Protein AF-A0AAQ3AU27-F1 (afdb_monomer_lite)

Radius of gyration: 15.3 Å; chains: 1; bounding box: 36×30×38 Å

InterPro domains:
  IPR003211 AmiS/UreI transporter [PF02293] (1-126)
  IPR038523 AmiS/UreI transporter superfamily [G3DSA:1.25.40.600] (1-128)

pLDDT: mean 80.54, std 9.22, range [41.5, 90.62]

Structure (mmCIF, N/CA/C/O backbone):
data_AF-A0AAQ3AU27-F1
#
_entry.id   AF-A0AAQ3AU27-F1
#
loop_
_atom_site.group_PDB
_atom_site.id
_atom_site.type_symbol
_atom_site.label_atom_id
_atom_site.label_alt_id
_atom_site.label_comp_id
_atom_site.label_asym_id
_atom_site.label_entity_id
_atom_site.label_seq_id
_atom_site.pdbx_PDB_ins_code
_atom_site.Cartn_x
_atom_site.Cartn_y
_atom_site.Cartn_z
_atom_site.occupancy
_atom_site.B_iso_or_equiv
_atom_site.auth_seq_id
_atom_site.auth_comp_id
_atom_site.auth_asym_id
_atom_site.auth_atom_id
_atom_site.pdbx_PDB_model_num
ATOM 1 N N . MET A 1 1 ? 16.335 -1.725 -1.313 1.00 62.56 1 MET A N 1
ATOM 2 C CA . MET A 1 1 ? 15.193 -0.912 -0.834 1.00 62.56 1 MET A CA 1
ATOM 3 C C . MET A 1 1 ? 14.004 -1.776 -0.422 1.00 62.56 1 MET A C 1
ATOM 5 O O . MET A 1 1 ? 13.474 -1.555 0.656 1.00 62.56 1 MET A O 1
ATOM 9 N N . LEU A 1 2 ? 13.639 -2.792 -1.218 1.00 70.44 2 LEU A N 1
ATOM 10 C CA . LEU A 1 2 ? 12.479 -3.655 -0.954 1.00 70.44 2 LEU A CA 1
ATOM 11 C C . LEU A 1 2 ? 12.477 -4.300 0.446 1.00 70.44 2 LEU A C 1
ATOM 13 O O . LEU A 1 2 ? 11.472 -4.235 1.132 1.00 70.44 2 LEU A O 1
ATOM 17 N N . GLY A 1 3 ? 13.607 -4.854 0.904 1.00 73.88 3 GLY A N 1
ATOM 18 C CA . GLY A 1 3 ? 13.684 -5.525 2.212 1.00 73.88 3 GLY A CA 1
ATOM 19 C C . GLY A 1 3 ? 13.386 -4.621 3.415 1.00 73.88 3 GLY A C 1
ATOM 20 O O . GLY A 1 3 ? 12.796 -5.083 4.383 1.00 73.88 3 GLY A O 1
ATOM 21 N N . VAL A 1 4 ? 13.726 -3.328 3.336 1.00 78.50 4 VAL A N 1
ATOM 22 C CA . VAL A 1 4 ? 13.395 -2.359 4.396 1.00 78.50 4 VAL A CA 1
ATOM 23 C C . VAL A 1 4 ? 11.886 -2.135 4.425 1.00 78.50 4 VAL A C 1
ATOM 25 O O . VAL A 1 4 ? 11.273 -2.264 5.474 1.00 78.50 4 VAL A O 1
ATOM 28 N N . VAL A 1 5 ? 11.274 -1.878 3.265 1.00 82.69 5 VAL A N 1
ATOM 29 C CA . VAL A 1 5 ? 9.820 -1.684 3.157 1.00 82.69 5 VAL A CA 1
ATOM 30 C C . VAL A 1 5 ? 9.067 -2.939 3.606 1.00 82.69 5 VAL A C 1
ATOM 32 O O . VAL A 1 5 ? 8.145 -2.834 4.404 1.00 82.69 5 VAL A O 1
ATOM 35 N N . LEU A 1 6 ? 9.497 -4.127 3.169 1.00 82.50 6 LEU A N 1
ATOM 36 C CA . LEU A 1 6 ? 8.864 -5.405 3.510 1.00 82.50 6 LEU A CA 1
ATOM 37 C C . LEU A 1 6 ? 8.897 -5.720 5.010 1.00 82.50 6 LEU A C 1
ATOM 39 O O . LEU A 1 6 ? 7.947 -6.304 5.524 1.00 82.50 6 LEU A O 1
ATOM 43 N N . LEU A 1 7 ? 9.956 -5.322 5.719 1.00 84.94 7 LEU A N 1
ATOM 44 C CA . LEU A 1 7 ? 10.040 -5.512 7.166 1.00 84.94 7 LEU A CA 1
ATOM 45 C C . LEU A 1 7 ? 8.961 -4.698 7.900 1.00 84.94 7 LEU A C 1
ATOM 47 O O . LEU A 1 7 ? 8.282 -5.226 8.780 1.00 84.94 7 LEU A O 1
ATOM 51 N N . TYR A 1 8 ? 8.768 -3.437 7.500 1.00 85.56 8 TYR A N 1
ATOM 52 C CA . TYR A 1 8 ? 7.728 -2.573 8.069 1.00 85.56 8 TYR A CA 1
ATOM 53 C C . TYR A 1 8 ? 6.317 -3.001 7.640 1.00 85.56 8 TYR A C 1
ATOM 55 O O . TYR A 1 8 ? 5.402 -3.029 8.459 1.00 85.56 8 TYR A O 1
ATOM 63 N N . VAL A 1 9 ? 6.158 -3.425 6.384 1.00 85.81 9 VAL A N 1
ATOM 64 C CA . VAL A 1 9 ? 4.925 -4.046 5.873 1.00 85.81 9 VAL A CA 1
ATOM 65 C C . VAL A 1 9 ? 4.539 -5.272 6.710 1.00 85.81 9 VAL A C 1
ATOM 67 O O . VAL A 1 9 ? 3.378 -5.434 7.073 1.00 85.81 9 VAL A O 1
ATOM 70 N N . GLY A 1 10 ? 5.508 -6.109 7.086 1.00 84.75 10 GLY A N 1
ATOM 71 C CA . GLY A 1 10 ? 5.259 -7.274 7.932 1.00 84.75 10 GLY A CA 1
ATOM 72 C C . GLY A 1 10 ? 4.687 -6.901 9.301 1.00 84.75 10 GLY A C 1
ATOM 73 O O . GLY A 1 10 ? 3.653 -7.432 9.703 1.00 84.75 10 GLY A O 1
ATOM 74 N N . ILE A 1 11 ? 5.318 -5.957 10.010 1.00 86.88 11 ILE A N 1
ATOM 75 C CA . ILE A 1 11 ? 4.853 -5.563 11.348 1.00 86.88 11 ILE A CA 1
ATOM 76 C C . ILE A 1 11 ? 3.517 -4.812 11.313 1.00 86.88 11 ILE A C 1
ATOM 78 O O . ILE A 1 11 ? 2.692 -5.029 12.199 1.00 86.88 11 ILE A O 1
ATOM 82 N N . VAL A 1 12 ? 3.248 -3.981 10.296 1.00 87.31 12 VAL A N 1
ATOM 83 C CA . VAL A 1 12 ? 1.954 -3.283 10.197 1.00 87.31 12 VAL A CA 1
ATOM 84 C C . VAL A 1 12 ? 0.810 -4.250 9.900 1.00 87.31 12 VAL A C 1
ATOM 86 O O . VAL A 1 12 ? -0.261 -4.095 10.474 1.00 87.31 12 VAL A O 1
ATOM 89 N N . LEU A 1 13 ? 1.030 -5.290 9.086 1.00 86.06 13 LEU A N 1
ATOM 90 C CA . LEU A 1 13 ? 0.018 -6.322 8.840 1.00 86.06 13 LEU A CA 1
ATOM 91 C C . LEU A 1 13 ? -0.293 -7.111 10.116 1.00 86.06 13 LEU A C 1
ATOM 93 O O . LEU A 1 13 ? -1.460 -7.311 10.440 1.00 86.06 13 LEU A O 1
ATOM 97 N N . ILE A 1 14 ? 0.736 -7.487 10.883 1.00 86.44 14 ILE A N 1
ATOM 98 C CA . ILE A 1 14 ? 0.554 -8.138 12.189 1.00 86.44 14 ILE A CA 1
ATOM 99 C C . ILE A 1 14 ? -0.208 -7.210 13.147 1.00 86.44 14 ILE A C 1
ATOM 101 O O . ILE A 1 14 ? -1.156 -7.639 13.801 1.00 86.44 14 ILE A O 1
ATOM 105 N N . SER A 1 15 ? 0.159 -5.926 13.195 1.00 85.69 15 SER A N 1
ATOM 106 C CA . SER A 1 15 ? -0.507 -4.922 14.031 1.00 85.69 15 SER A CA 1
ATOM 107 C C . SER A 1 15 ? -1.979 -4.731 13.648 1.00 85.69 15 SER A C 1
ATOM 109 O O . SER A 1 15 ? -2.830 -4.652 14.532 1.00 85.69 15 SER A O 1
ATOM 111 N N . ASN A 1 16 ? -2.292 -4.675 12.351 1.00 84.12 16 ASN A N 1
ATOM 112 C CA . ASN A 1 16 ? -3.660 -4.531 11.848 1.00 84.12 16 ASN A CA 1
ATOM 113 C C . ASN A 1 16 ? -4.490 -5.804 12.104 1.00 84.12 16 ASN A C 1
ATOM 115 O O . ASN A 1 16 ? -5.669 -5.719 12.455 1.00 84.12 16 ASN A O 1
ATOM 119 N N . GLY A 1 17 ? -3.864 -6.980 12.002 1.00 82.44 17 GLY A N 1
ATOM 120 C CA . GLY A 1 17 ? -4.474 -8.258 12.366 1.00 82.44 17 GLY A CA 1
ATOM 121 C C . GLY A 1 17 ? -4.852 -8.314 13.847 1.00 82.44 17 GLY A C 1
ATOM 122 O O . GLY A 1 17 ? -6.008 -8.582 14.170 1.00 82.44 17 GLY A O 1
ATOM 123 N N . PHE A 1 18 ? -3.920 -7.978 14.747 1.00 83.81 18 PHE A N 1
ATOM 124 C CA . PHE A 1 18 ? -4.199 -7.920 16.187 1.00 83.81 18 PHE A CA 1
ATOM 125 C C . PHE A 1 18 ? -5.282 -6.905 16.533 1.00 83.81 18 PHE A C 1
ATOM 127 O O . PHE A 1 18 ? -6.172 -7.220 17.311 1.00 83.81 18 PHE A O 1
ATOM 134 N N . TYR A 1 19 ? -5.255 -5.718 15.927 1.00 81.31 19 TYR A N 1
ATOM 135 C CA . TYR A 1 19 ? -6.297 -4.712 16.129 1.00 81.31 19 TYR A CA 1
ATOM 136 C C . TYR A 1 19 ? -7.702 -5.253 15.828 1.00 81.31 19 TYR A C 1
ATOM 138 O O . TYR A 1 19 ? -8.635 -5.014 16.594 1.00 81.31 19 TYR A O 1
ATOM 146 N N . THR A 1 20 ? -7.830 -6.025 14.745 1.00 79.88 20 THR A N 1
ATOM 147 C CA . THR A 1 20 ? -9.104 -6.610 14.310 1.00 79.88 20 THR A CA 1
ATOM 148 C C . THR A 1 20 ? -9.548 -7.763 15.215 1.00 79.88 20 THR A C 1
ATOM 150 O O . THR A 1 20 ? -10.721 -7.838 15.569 1.00 79.88 20 THR A O 1
ATOM 153 N N . VAL A 1 21 ? -8.626 -8.648 15.611 1.00 84.12 21 VAL A N 1
ATOM 154 C CA . VAL A 1 21 ? -8.932 -9.831 16.439 1.00 84.12 21 VAL A CA 1
ATOM 155 C C . VAL A 1 21 ? -9.205 -9.458 17.899 1.00 84.12 21 VAL A C 1
ATOM 157 O O . VAL A 1 21 ? -10.159 -9.955 18.488 1.00 84.12 21 VAL A O 1
ATOM 160 N N . GLU A 1 22 ? -8.401 -8.563 18.472 1.00 80.00 22 GLU A N 1
ATOM 161 C CA . GLU A 1 22 ? -8.514 -8.132 19.874 1.00 80.00 22 GLU A CA 1
ATOM 162 C C . GLU A 1 22 ? -9.574 -7.034 20.073 1.00 80.00 22 GLU A C 1
ATOM 164 O O . GLU A 1 22 ? -9.886 -6.658 21.202 1.00 80.00 22 GLU A O 1
ATOM 169 N N . GLY A 1 23 ? -10.137 -6.486 18.989 1.00 73.56 23 GLY A N 1
ATOM 170 C CA . GLY A 1 23 ? -11.169 -5.448 19.057 1.00 73.56 23 GLY A CA 1
ATOM 171 C C . GLY A 1 23 ? -10.692 -4.166 19.748 1.00 73.56 23 GLY A C 1
ATOM 172 O O . GLY A 1 23 ? -11.470 -3.504 20.444 1.00 73.56 23 GLY A O 1
ATOM 173 N N . ILE A 1 24 ? -9.411 -3.823 19.587 1.00 75.12 24 ILE A N 1
ATOM 174 C CA . ILE A 1 24 ? -8.808 -2.629 20.186 1.00 75.12 24 ILE A CA 1
ATOM 175 C C . ILE A 1 24 ? -9.521 -1.401 19.609 1.00 75.12 24 ILE A C 1
ATOM 177 O O . ILE A 1 24 ? -9.525 -1.182 18.407 1.00 75.12 24 ILE A O 1
ATOM 181 N N . LYS A 1 25 ? -10.134 -0.571 20.458 1.00 66.25 25 LYS A N 1
ATOM 182 C CA . LYS A 1 25 ? -10.871 0.634 20.015 1.00 66.25 25 LYS A CA 1
ATOM 183 C C . LYS A 1 25 ? -10.010 1.894 19.941 1.00 66.25 25 LYS A C 1
ATOM 185 O O . LYS A 1 25 ? -10.518 2.973 19.653 1.00 66.25 25 LYS A O 1
ATOM 190 N N . ASP A 1 26 ? -8.726 1.771 20.249 1.00 74.06 26 ASP A N 1
ATOM 191 C CA . ASP A 1 26 ? -7.819 2.907 20.329 1.00 74.06 26 ASP A CA 1
ATOM 192 C C . ASP A 1 26 ? -7.258 3.299 18.951 1.00 74.06 26 ASP A C 1
ATOM 194 O O . ASP A 1 26 ? -7.008 2.451 18.095 1.00 74.06 26 ASP A O 1
ATOM 198 N N . LYS A 1 27 ? -6.996 4.593 18.743 1.00 76.94 27 LYS A N 1
ATOM 199 C CA . LYS A 1 27 ? -6.420 5.130 17.498 1.00 76.94 27 LYS A CA 1
ATOM 200 C C . LYS A 1 27 ? -4.919 4.831 17.360 1.00 76.94 27 LYS A C 1
ATOM 202 O O . LYS A 1 27 ? -4.305 5.229 16.375 1.00 76.94 27 LYS A O 1
ATOM 207 N N . SER A 1 28 ? -4.326 4.082 18.291 1.00 78.62 28 SE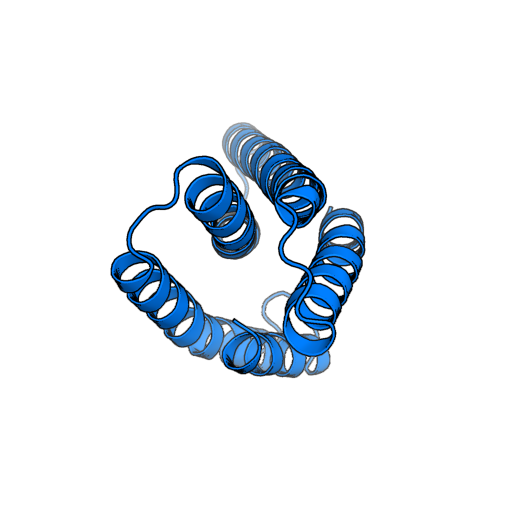R A N 1
ATOM 208 C CA . SER A 1 28 ? -2.915 3.664 18.272 1.00 78.62 28 SER A CA 1
ATOM 209 C C . SER A 1 28 ? -2.487 2.939 16.983 1.00 78.62 28 SER A C 1
ATOM 211 O O . SER A 1 28 ? -1.329 3.044 16.576 1.00 78.62 28 SER A O 1
ATOM 213 N N . ILE A 1 29 ? -3.416 2.285 16.270 1.00 82.75 29 ILE A N 1
ATOM 214 C CA . ILE A 1 29 ? -3.159 1.662 14.957 1.00 82.75 29 ILE A CA 1
ATOM 215 C C . ILE A 1 29 ? -2.679 2.662 13.890 1.00 82.75 29 ILE A C 1
ATOM 217 O O . ILE A 1 29 ? -1.919 2.303 12.985 1.00 82.75 29 ILE A O 1
ATOM 221 N N . VAL A 1 30 ? -3.063 3.936 14.017 1.00 84.75 30 VAL A N 1
ATOM 222 C CA . VAL A 1 30 ? -2.665 5.017 13.106 1.00 84.75 30 VAL A CA 1
ATOM 223 C C . VAL A 1 30 ? -1.151 5.154 13.046 1.00 84.75 30 VAL A C 1
ATOM 225 O O . VAL A 1 30 ? -0.606 5.351 11.966 1.00 84.75 30 VAL A O 1
ATOM 228 N N . VAL A 1 31 ? -0.464 5.025 14.184 1.00 86.81 31 VAL A N 1
ATOM 229 C CA . VAL A 1 31 ? 0.979 5.277 14.290 1.00 86.81 31 VAL A CA 1
ATOM 230 C C . VAL A 1 31 ? 1.760 4.330 13.380 1.00 86.81 31 VAL A C 1
ATOM 232 O O . VAL A 1 31 ? 2.593 4.769 12.587 1.00 86.81 31 VAL A O 1
ATOM 235 N N . MET A 1 32 ? 1.448 3.033 13.434 1.00 86.31 32 MET A N 1
ATOM 236 C CA . MET A 1 32 ? 2.150 2.027 12.635 1.00 86.31 32 MET A CA 1
ATOM 237 C C . MET A 1 32 ? 1.832 2.147 11.139 1.00 86.31 32 MET A C 1
ATOM 239 O O . MET A 1 32 ? 2.728 2.035 10.296 1.00 86.31 32 MET A O 1
ATOM 243 N N . ASN A 1 33 ? 0.568 2.426 10.805 1.00 87.94 33 ASN A N 1
ATOM 244 C CA . ASN A 1 33 ? 0.134 2.636 9.423 1.00 87.94 33 ASN A CA 1
ATOM 245 C C . ASN A 1 33 ? 0.745 3.909 8.820 1.00 87.94 33 ASN A C 1
ATOM 247 O O . ASN A 1 33 ? 1.193 3.896 7.674 1.00 87.94 33 ASN A O 1
ATOM 251 N N . PHE A 1 34 ? 0.857 4.983 9.603 1.00 90.62 34 PHE A N 1
ATOM 252 C CA . PHE A 1 34 ? 1.488 6.223 9.169 1.00 90.62 34 PHE A CA 1
ATOM 253 C C . PHE A 1 34 ? 2.995 6.054 8.958 1.00 90.62 34 PHE A C 1
ATOM 255 O O . PHE A 1 34 ? 3.513 6.491 7.932 1.00 90.62 34 PHE A O 1
ATOM 262 N N . PHE A 1 35 ? 3.705 5.377 9.869 1.00 89.00 35 PHE A N 1
ATOM 263 C CA . PHE A 1 35 ? 5.135 5.113 9.686 1.00 89.00 35 PHE A CA 1
ATOM 264 C C . PHE A 1 35 ? 5.410 4.245 8.462 1.00 89.00 35 PHE A C 1
ATOM 266 O O . PHE A 1 35 ? 6.284 4.580 7.664 1.00 89.00 35 PHE A O 1
ATOM 273 N N . THR A 1 36 ? 4.650 3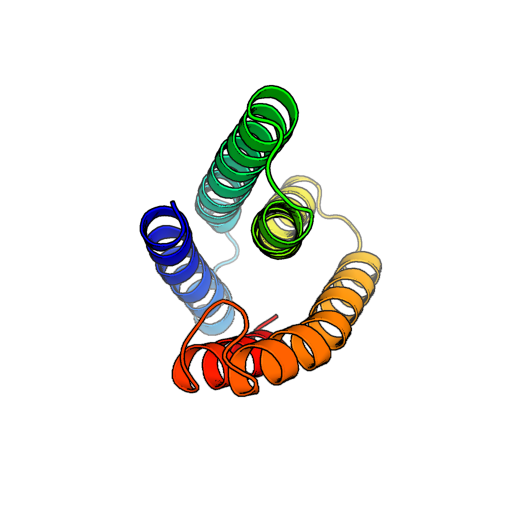.167 8.276 1.00 89.62 36 THR A N 1
ATOM 274 C CA . THR A 1 36 ? 4.868 2.251 7.150 1.00 89.62 36 THR A CA 1
ATOM 275 C C . THR A 1 36 ? 4.480 2.893 5.819 1.00 89.62 36 THR A C 1
ATOM 277 O O . THR A 1 36 ? 5.255 2.838 4.862 1.00 89.62 36 THR A O 1
ATOM 280 N N . GLY A 1 37 ? 3.328 3.571 5.767 1.00 88.25 37 GLY A N 1
ATOM 281 C CA . GLY A 1 37 ? 2.879 4.306 4.585 1.00 88.25 37 GLY A CA 1
ATOM 282 C C . GLY A 1 37 ? 3.805 5.470 4.230 1.00 88.25 37 GLY A C 1
ATOM 283 O O . GLY A 1 37 ? 4.209 5.607 3.078 1.00 88.25 37 GLY A O 1
ATOM 284 N N . GLY A 1 38 ? 4.220 6.268 5.217 1.00 89.44 38 GLY A N 1
ATOM 285 C CA . GLY A 1 38 ? 5.135 7.394 5.025 1.00 89.44 38 GLY A CA 1
ATOM 286 C C . GLY A 1 38 ? 6.529 6.960 4.572 1.00 89.44 38 GLY A C 1
ATOM 287 O O . GLY A 1 38 ? 7.070 7.515 3.616 1.00 89.44 38 GLY A O 1
ATOM 288 N N . LEU A 1 39 ? 7.096 5.923 5.197 1.00 88.94 39 LEU A N 1
ATOM 289 C CA . LEU A 1 39 ? 8.385 5.357 4.793 1.00 88.94 39 LEU A CA 1
ATOM 290 C C . LEU A 1 39 ? 8.314 4.768 3.378 1.00 88.94 39 LEU A C 1
ATOM 292 O O . LEU A 1 39 ? 9.193 5.036 2.558 1.00 88.94 39 LEU A O 1
ATOM 296 N N . GLY A 1 40 ? 7.249 4.023 3.066 1.00 87.81 40 GLY A N 1
ATOM 297 C CA . GLY A 1 40 ? 6.998 3.5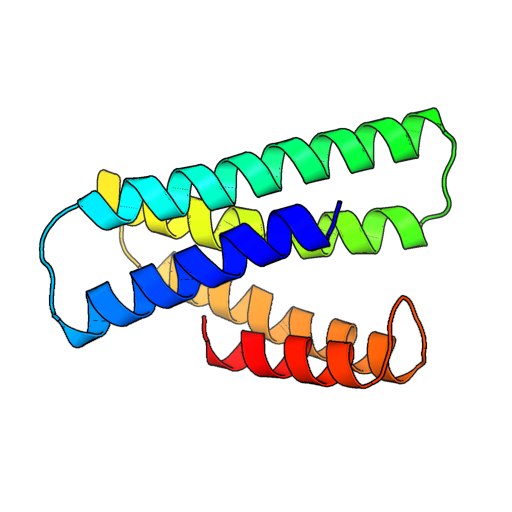05 1.723 1.00 87.81 40 GLY A CA 1
ATOM 298 C C . GLY A 1 40 ? 6.880 4.618 0.679 1.00 87.81 40 GLY A C 1
ATOM 299 O O . GLY A 1 40 ? 7.488 4.528 -0.386 1.00 87.81 40 GLY A O 1
ATOM 300 N N . LEU A 1 41 ? 6.162 5.696 0.992 1.00 90.00 41 LEU A N 1
ATOM 301 C CA . LEU A 1 41 ? 5.974 6.841 0.104 1.00 90.00 41 LEU A CA 1
ATOM 302 C C . LEU A 1 41 ? 7.303 7.548 -0.185 1.00 90.00 41 LEU A C 1
ATOM 304 O O . LEU A 1 41 ? 7.663 7.721 -1.349 1.00 90.00 41 LEU A O 1
ATOM 308 N N . ILE A 1 42 ? 8.066 7.904 0.854 1.00 90.56 42 ILE A N 1
ATOM 309 C CA . ILE A 1 42 ? 9.336 8.628 0.701 1.00 90.56 42 ILE A CA 1
ATOM 310 C C . ILE A 1 42 ? 10.333 7.793 -0.103 1.00 90.56 42 ILE A C 1
ATOM 312 O O . ILE A 1 42 ? 10.918 8.283 -1.070 1.00 90.56 42 ILE A O 1
ATOM 316 N N . LEU A 1 43 ? 10.509 6.518 0.257 1.00 88.31 43 LEU A N 1
ATOM 317 C CA . LEU A 1 43 ? 11.476 5.651 -0.410 1.00 88.31 43 LEU A CA 1
ATOM 318 C C . LEU A 1 43 ? 11.129 5.440 -1.889 1.00 88.31 43 LEU A C 1
ATOM 320 O O . LEU A 1 43 ? 12.015 5.523 -2.741 1.00 88.31 43 LEU A O 1
ATOM 324 N N . ASN A 1 44 ? 9.853 5.216 -2.219 1.00 86.88 44 ASN A N 1
ATOM 325 C CA . ASN A 1 44 ? 9.441 5.043 -3.612 1.00 86.88 44 ASN A CA 1
ATOM 326 C C . ASN A 1 44 ? 9.561 6.342 -4.427 1.00 86.88 44 ASN A C 1
ATOM 328 O O . ASN A 1 44 ? 10.042 6.282 -5.556 1.00 86.88 44 ASN A O 1
ATOM 332 N N . ILE A 1 45 ? 9.231 7.516 -3.869 1.00 88.19 45 ILE A N 1
ATOM 333 C CA . ILE A 1 45 ? 9.419 8.810 -4.557 1.00 88.19 45 ILE A CA 1
ATOM 334 C C . ILE A 1 45 ? 10.900 9.089 -4.836 1.00 88.19 45 ILE A C 1
ATOM 336 O O . ILE A 1 45 ? 11.250 9.523 -5.938 1.00 88.19 45 ILE A O 1
ATOM 340 N N . VAL A 1 46 ? 11.782 8.815 -3.870 1.00 88.50 46 VAL A N 1
ATOM 341 C CA . VAL A 1 46 ? 13.235 8.955 -4.057 1.00 88.50 46 VAL A CA 1
ATOM 342 C C . VAL A 1 46 ? 13.728 7.994 -5.139 1.00 88.50 46 VAL A C 1
ATOM 344 O O . VAL A 1 46 ? 14.519 8.386 -5.994 1.00 88.50 46 VAL A O 1
ATOM 347 N N . SER A 1 47 ? 13.227 6.755 -5.155 1.00 86.06 47 SER A N 1
ATOM 348 C CA . SER A 1 47 ? 13.588 5.760 -6.169 1.00 86.06 47 SER A CA 1
ATOM 349 C C . SER A 1 47 ? 13.150 6.163 -7.581 1.00 86.06 47 SER A C 1
ATOM 351 O O . SER A 1 47 ? 13.940 6.025 -8.516 1.00 86.06 47 SER A O 1
ATOM 353 N N . ILE A 1 48 ? 11.944 6.723 -7.730 1.00 86.69 48 ILE A N 1
ATOM 354 C CA . ILE A 1 48 ? 11.443 7.265 -9.002 1.00 86.69 48 ILE A CA 1
ATOM 355 C C . ILE A 1 48 ? 12.296 8.456 -9.437 1.00 86.69 48 ILE A C 1
ATOM 357 O O . ILE A 1 48 ? 12.796 8.466 -10.558 1.00 86.69 48 ILE A O 1
ATOM 361 N N . SER A 1 49 ? 12.523 9.425 -8.547 1.00 87.00 49 SER A N 1
ATOM 362 C CA . SER A 1 49 ? 13.335 10.618 -8.834 1.00 87.00 49 SER A CA 1
ATOM 363 C C . SER A 1 49 ? 14.748 10.246 -9.290 1.00 87.00 49 SER A C 1
ATOM 365 O O . SER A 1 49 ? 15.235 10.751 -10.300 1.00 87.00 49 SER A O 1
ATOM 367 N N . TYR A 1 50 ? 15.389 9.302 -8.593 1.00 86.50 50 TYR A N 1
ATOM 368 C CA . TYR A 1 50 ? 16.692 8.774 -8.990 1.00 86.50 50 TYR A CA 1
ATOM 369 C C . TYR A 1 50 ? 16.628 8.045 -10.339 1.00 86.50 50 TYR A C 1
ATOM 371 O O . TYR A 1 50 ? 17.514 8.224 -11.169 1.00 86.50 50 TYR A O 1
ATOM 379 N N . GLY A 1 51 ? 15.576 7.258 -10.584 1.00 85.00 51 GLY A N 1
ATOM 380 C CA . GLY A 1 51 ? 15.352 6.568 -11.855 1.00 85.00 51 GLY A CA 1
ATOM 381 C C . GLY A 1 51 ? 15.239 7.522 -13.047 1.00 85.00 51 GLY A C 1
ATOM 382 O O . GLY A 1 51 ? 15.828 7.247 -14.092 1.00 85.00 51 GLY A O 1
ATOM 383 N N . VAL A 1 52 ? 14.554 8.660 -12.871 1.00 87.25 52 VAL A N 1
ATOM 384 C CA . VAL A 1 52 ? 14.440 9.720 -13.889 1.00 87.25 52 VAL A CA 1
ATOM 385 C C . VAL A 1 52 ? 15.804 10.348 -14.172 1.00 87.25 52 VAL A C 1
ATOM 387 O O . VAL A 1 52 ? 16.210 10.432 -15.328 1.00 87.25 52 VAL A O 1
ATOM 390 N N . VAL A 1 53 ? 16.542 10.747 -13.131 1.00 89.06 53 VAL A N 1
ATOM 391 C CA . VAL A 1 53 ? 17.853 11.403 -13.287 1.00 89.06 53 VAL A CA 1
ATOM 392 C C . VAL A 1 53 ? 18.900 10.454 -13.878 1.00 89.06 53 VAL A C 1
ATOM 394 O O . VAL A 1 53 ? 19.724 10.865 -14.688 1.00 89.06 53 VAL A O 1
ATOM 397 N N . ALA A 1 54 ? 18.867 9.175 -13.501 1.00 86.69 54 ALA A N 1
ATOM 398 C CA . ALA A 1 54 ? 19.808 8.161 -13.967 1.00 86.69 54 ALA A CA 1
ATOM 399 C C . ALA A 1 54 ? 19.418 7.512 -15.312 1.00 86.69 54 ALA A C 1
ATOM 401 O O . ALA A 1 54 ? 20.097 6.575 -15.736 1.00 86.69 54 ALA A O 1
ATOM 402 N N . GLY A 1 55 ? 18.331 7.955 -15.961 1.00 85.06 55 GLY A N 1
ATOM 403 C CA . GLY A 1 55 ? 17.883 7.435 -17.259 1.00 85.06 55 GLY A CA 1
ATOM 404 C C . GLY A 1 55 ? 17.576 5.934 -17.250 1.00 85.06 55 GLY A C 1
ATOM 405 O O . GLY A 1 55 ? 17.945 5.216 -18.179 1.00 85.06 55 GLY A O 1
ATOM 406 N N . LYS A 1 56 ? 16.974 5.423 -16.167 1.00 83.88 56 LYS A N 1
ATOM 407 C CA . LYS A 1 56 ? 16.686 3.989 -16.012 1.00 83.88 56 LYS A CA 1
ATOM 408 C C . LYS A 1 56 ? 15.544 3.530 -16.936 1.00 83.88 56 LYS A C 1
ATOM 410 O O . LYS A 1 56 ? 14.661 4.324 -17.252 1.00 83.88 56 LYS A O 1
ATOM 415 N N . PRO A 1 57 ? 15.535 2.248 -17.350 1.00 78.88 57 PRO A N 1
ATOM 416 C CA . PRO A 1 57 ? 14.465 1.693 -18.178 1.00 78.88 57 PRO A CA 1
ATOM 417 C C . PRO A 1 57 ?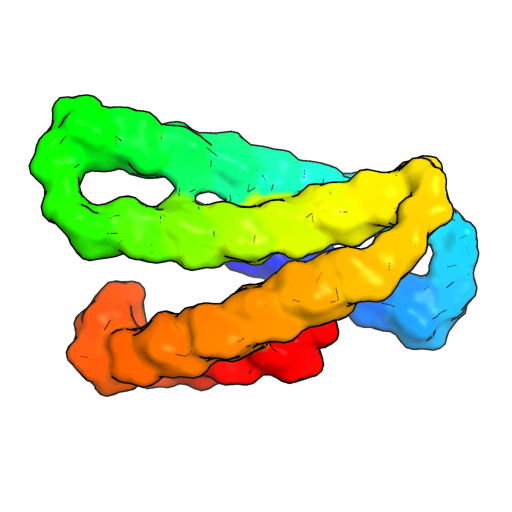 13.121 1.658 -17.436 1.00 78.88 57 PRO A C 1
ATOM 419 O O . PRO A 1 57 ? 13.080 1.593 -16.206 1.00 78.88 57 PRO A O 1
ATOM 422 N N . GLU A 1 58 ? 12.022 1.619 -18.195 1.00 75.88 58 GLU A N 1
ATOM 423 C CA . GLU A 1 58 ? 10.635 1.650 -17.695 1.00 75.88 58 GLU A CA 1
ATOM 424 C C . GLU A 1 58 ? 10.331 0.585 -16.626 1.00 75.88 58 GLU A C 1
ATOM 426 O O . GLU A 1 58 ? 9.584 0.828 -15.678 1.00 75.88 58 GLU A O 1
ATOM 431 N N . SER A 1 59 ? 10.983 -0.578 -16.720 1.00 74.25 59 SER A N 1
ATOM 432 C CA . SER A 1 59 ? 10.856 -1.675 -15.754 1.00 74.25 59 SER A CA 1
ATOM 433 C C . SER A 1 59 ? 11.258 -1.288 -14.327 1.00 74.25 59 SER A C 1
ATOM 435 O O . SER A 1 59 ? 10.740 -1.864 -13.370 1.00 74.25 59 SER A O 1
ATOM 437 N N . TRP A 1 60 ? 12.140 -0.297 -14.162 1.00 74.62 60 TRP A N 1
ATOM 438 C CA . TRP A 1 60 ? 12.533 0.216 -12.849 1.00 74.62 60 TRP A CA 1
ATOM 439 C C . TRP A 1 60 ? 11.376 0.940 -12.152 1.00 74.62 60 TRP A C 1
ATOM 441 O O . TRP A 1 60 ? 11.171 0.779 -10.949 1.00 74.62 60 TRP A O 1
ATOM 451 N N . PHE A 1 61 ? 10.580 1.694 -12.912 1.00 81.50 61 PHE A N 1
ATOM 452 C CA . PHE A 1 61 ? 9.460 2.465 -12.375 1.00 81.50 61 PHE A CA 1
ATOM 453 C C . PHE A 1 61 ? 8.289 1.574 -11.966 1.00 81.50 61 PHE A C 1
ATOM 455 O O . PHE A 1 61 ? 7.584 1.902 -11.014 1.00 81.50 61 PHE A O 1
ATOM 462 N N . TYR A 1 62 ? 8.115 0.422 -12.620 1.00 80.88 62 TYR A N 1
ATOM 463 C CA . TYR A 1 62 ? 7.059 -0.535 -12.283 1.00 80.88 62 TYR A CA 1
ATOM 464 C C . TYR A 1 62 ? 7.170 -1.047 -10.835 1.00 80.88 62 TYR A C 1
ATOM 466 O O . TYR A 1 62 ? 6.170 -1.121 -10.117 1.00 80.88 62 TYR A O 1
ATOM 474 N N . ALA A 1 63 ? 8.389 -1.333 -10.367 1.00 78.25 63 ALA A N 1
ATOM 475 C CA . ALA A 1 63 ? 8.634 -1.774 -8.992 1.00 78.25 63 ALA A CA 1
ATOM 476 C C . ALA A 1 63 ? 8.320 -0.676 -7.958 1.00 78.25 63 ALA A C 1
ATOM 478 O O . ALA A 1 63 ? 7.772 -0.951 -6.892 1.00 78.25 63 ALA A O 1
ATOM 479 N N . SER A 1 64 ? 8.634 0.584 -8.271 1.00 83.38 64 SER A N 1
ATOM 480 C CA . SER A 1 64 ? 8.309 1.710 -7.387 1.00 83.38 64 SER A CA 1
ATOM 481 C C . SER A 1 64 ? 6.818 2.054 -7.400 1.00 83.38 64 SER A C 1
ATOM 483 O O . SER A 1 64 ? 6.259 2.394 -6.359 1.00 83.38 64 SER A O 1
ATOM 485 N N . ALA A 1 65 ? 6.157 1.936 -8.555 1.00 84.19 65 ALA A N 1
ATOM 486 C CA . ALA A 1 65 ? 4.724 2.173 -8.701 1.00 84.19 65 ALA A CA 1
ATOM 487 C C . ALA A 1 65 ? 3.908 1.157 -7.893 1.00 84.19 65 ALA A C 1
ATOM 489 O O . ALA A 1 65 ? 3.041 1.534 -7.112 1.00 84.19 65 ALA A O 1
ATOM 490 N N . THR A 1 66 ? 4.244 -0.128 -8.007 1.00 83.88 66 THR A N 1
ATOM 491 C CA . THR A 1 66 ? 3.622 -1.203 -7.218 1.00 83.88 66 THR A CA 1
ATOM 492 C C . THR A 1 66 ? 3.860 -1.032 -5.714 1.00 83.88 66 THR A C 1
ATOM 494 O O . THR A 1 66 ? 2.936 -1.208 -4.923 1.00 83.88 66 THR A O 1
ATOM 497 N N . GLY A 1 67 ? 5.056 -0.596 -5.302 1.00 84.31 67 GLY A N 1
ATOM 498 C CA . GLY A 1 67 ? 5.343 -0.248 -3.906 1.00 84.31 67 GLY A CA 1
ATOM 499 C C . GLY A 1 67 ? 4.520 0.936 -3.373 1.00 84.31 67 GLY A C 1
ATOM 500 O O . GLY A 1 67 ? 4.145 0.943 -2.200 1.00 84.31 67 GLY A O 1
ATOM 501 N N . LEU A 1 68 ? 4.201 1.917 -4.222 1.00 86.56 68 LEU A N 1
ATOM 502 C CA . LEU A 1 68 ? 3.348 3.056 -3.866 1.00 86.56 68 LEU A CA 1
ATOM 503 C C . LEU A 1 68 ? 1.895 2.649 -3.613 1.00 86.56 68 LEU A C 1
ATOM 505 O O . LEU A 1 68 ? 1.289 3.200 -2.697 1.00 86.56 68 LEU A O 1
ATOM 509 N N . LEU A 1 69 ? 1.351 1.676 -4.356 1.00 86.56 69 LEU A N 1
ATOM 510 C CA . LEU A 1 69 ? -0.013 1.179 -4.123 1.00 86.56 69 LEU A CA 1
ATOM 511 C C . LEU A 1 69 ? -0.188 0.715 -2.667 1.00 86.56 69 LEU A C 1
ATOM 513 O O . LEU A 1 69 ? -1.145 1.125 -2.007 1.00 86.56 69 LEU A O 1
ATOM 517 N N . PHE A 1 70 ? 0.774 -0.054 -2.145 1.00 85.44 70 PHE A N 1
ATOM 518 C CA . PHE A 1 70 ? 0.783 -0.493 -0.745 1.00 85.44 7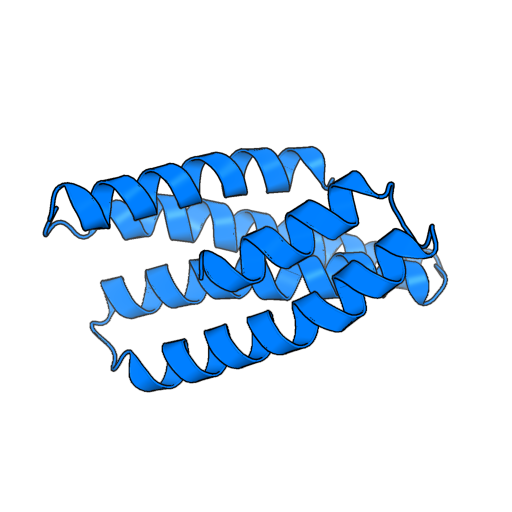0 PHE A CA 1
ATOM 519 C C . PHE A 1 70 ? 1.110 0.634 0.239 1.00 85.44 70 PHE A C 1
ATOM 521 O O . PHE A 1 70 ? 0.530 0.709 1.314 1.00 85.44 70 PHE A O 1
ATOM 528 N N . ALA A 1 71 ? 2.013 1.557 -0.095 1.00 87.81 71 ALA A N 1
ATOM 529 C CA . ALA A 1 71 ? 2.268 2.700 0.785 1.00 87.81 71 ALA A CA 1
ATOM 530 C C . ALA A 1 71 ? 0.989 3.530 1.016 1.00 87.81 71 ALA A C 1
ATOM 532 O O . ALA A 1 71 ? 0.691 3.935 2.143 1.00 87.81 71 ALA A O 1
ATOM 533 N N . PHE A 1 72 ? 0.201 3.728 -0.043 1.00 89.19 72 PHE A N 1
ATOM 534 C CA . PHE A 1 72 ? -1.068 4.433 0.040 1.00 89.19 72 PHE A CA 1
ATOM 535 C C . PHE A 1 72 ? -2.161 3.638 0.752 1.00 89.19 72 PHE A C 1
ATOM 537 O O . PHE A 1 72 ? -2.952 4.282 1.428 1.00 89.19 72 PHE A O 1
ATOM 544 N N . THR A 1 73 ? -2.210 2.296 0.698 1.00 89.81 73 THR A N 1
ATOM 545 C CA . THR A 1 73 ? -3.201 1.541 1.498 1.00 89.81 73 THR A CA 1
ATOM 546 C C . THR A 1 73 ? -3.029 1.833 2.989 1.00 89.81 73 THR A C 1
ATOM 548 O O . THR A 1 73 ? -4.009 2.166 3.654 1.00 89.81 73 THR A O 1
ATOM 551 N N . TYR A 1 74 ? -1.795 1.807 3.506 1.00 88.12 74 TYR A N 1
ATOM 552 C CA . TYR A 1 74 ? -1.526 2.114 4.917 1.00 88.12 74 TYR A CA 1
ATOM 553 C C . TYR A 1 74 ? -1.818 3.574 5.262 1.00 88.12 74 TYR A C 1
ATOM 555 O O . TYR A 1 74 ? -2.441 3.860 6.284 1.00 88.12 74 TYR A O 1
ATOM 563 N N . LEU A 1 75 ? -1.427 4.515 4.398 1.00 87.75 75 LEU A N 1
ATOM 564 C CA . LEU A 1 75 ? -1.724 5.929 4.626 1.00 87.75 75 LEU A CA 1
ATOM 565 C C . LEU A 1 75 ? -3.241 6.196 4.621 1.00 87.75 75 LEU A C 1
ATOM 567 O O . LEU A 1 75 ? -3.728 6.973 5.439 1.00 87.75 75 LEU A O 1
ATOM 571 N N . TYR A 1 76 ? -3.992 5.518 3.749 1.00 88.00 76 TYR A N 1
ATOM 572 C CA . TYR A 1 76 ? -5.450 5.612 3.687 1.00 88.00 76 TYR A CA 1
ATOM 573 C C . TYR A 1 76 ? -6.079 5.094 4.988 1.00 88.00 76 TYR A C 1
ATOM 575 O O . TYR A 1 76 ? -6.898 5.789 5.583 1.00 88.00 76 TYR A O 1
ATOM 583 N N . VAL A 1 77 ? -5.649 3.929 5.492 1.00 87.06 77 VAL A N 1
ATOM 584 C CA . VAL A 1 77 ? -6.119 3.390 6.785 1.00 87.06 77 VAL A CA 1
ATOM 585 C C . VAL A 1 77 ? -5.829 4.361 7.930 1.00 87.06 77 VAL A C 1
ATOM 587 O O . VAL A 1 77 ? -6.711 4.634 8.749 1.00 87.06 77 VAL A O 1
ATOM 590 N N . ALA A 1 78 ? -4.620 4.930 7.969 1.00 86.19 78 ALA A N 1
ATOM 591 C CA . ALA A 1 78 ? -4.240 5.913 8.978 1.00 86.19 78 ALA A CA 1
ATOM 592 C C . ALA A 1 78 ? -5.157 7.147 8.936 1.00 86.19 78 ALA A C 1
ATOM 594 O O . ALA A 1 78 ? -5.703 7.540 9.965 1.00 86.19 78 ALA A O 1
ATOM 595 N N . LEU A 1 79 ? -5.383 7.725 7.752 1.00 87.12 79 LEU A N 1
ATOM 596 C CA . LEU A 1 79 ? -6.237 8.905 7.583 1.00 87.12 79 LEU A CA 1
ATOM 597 C C . LEU A 1 79 ? -7.707 8.612 7.902 1.00 87.12 79 LEU A C 1
ATOM 599 O O . LEU A 1 79 ? -8.328 9.390 8.623 1.00 87.12 79 LEU A O 1
ATOM 603 N N . ASN A 1 80 ? -8.247 7.481 7.443 1.00 86.94 80 ASN A N 1
ATOM 604 C CA . ASN A 1 80 ? -9.614 7.070 7.768 1.00 86.94 80 ASN A CA 1
ATOM 605 C C . ASN A 1 80 ? -9.822 6.919 9.276 1.00 86.94 80 ASN A C 1
ATOM 607 O O . ASN A 1 80 ? -10.874 7.291 9.774 1.00 86.94 80 ASN A O 1
ATOM 611 N N . THR A 1 81 ? -8.823 6.419 10.006 1.00 82.75 81 THR A N 1
ATOM 612 C CA . THR A 1 81 ? -8.914 6.234 11.464 1.00 82.75 81 THR A CA 1
ATOM 613 C C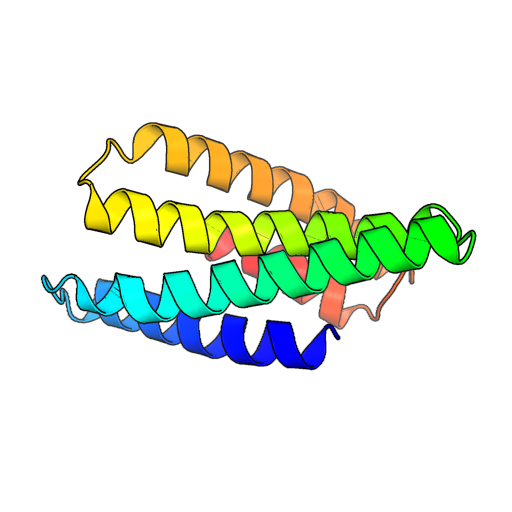 . THR A 1 81 ? -8.750 7.556 12.232 1.00 82.75 81 THR A C 1
ATOM 615 O O . THR A 1 81 ? -9.350 7.755 13.290 1.00 82.75 81 THR A O 1
ATOM 618 N N . ILE A 1 82 ? -7.952 8.501 11.717 1.00 85.06 82 ILE A N 1
ATOM 619 C CA . ILE A 1 82 ? -7.820 9.840 12.318 1.00 85.06 82 ILE A CA 1
ATOM 620 C C . ILE A 1 82 ? -9.125 10.625 12.161 1.00 85.06 82 ILE A C 1
ATOM 622 O O . ILE A 1 82 ? -9.618 11.175 13.146 1.00 85.06 82 ILE A O 1
ATOM 626 N N . PHE A 1 83 ? -9.656 10.668 10.936 1.00 84.06 83 PHE A N 1
ATOM 627 C CA . PHE A 1 83 ? -10.758 11.548 10.538 1.00 84.06 83 PHE A CA 1
ATOM 628 C C . PHE A 1 83 ? -12.137 10.875 10.520 1.00 84.06 83 PHE A C 1
ATOM 630 O O . PHE A 1 83 ? -13.120 11.548 10.225 1.00 84.06 83 PHE A O 1
ATOM 637 N N . ASP A 1 84 ? -12.213 9.578 10.834 1.00 82.06 84 ASP A N 1
ATOM 638 C CA . ASP A 1 84 ? -13.452 8.790 10.884 1.00 82.06 84 ASP A CA 1
ATOM 639 C C . ASP A 1 84 ? -14.270 8.882 9.573 1.00 82.06 84 ASP A C 1
ATOM 641 O O . ASP A 1 84 ? -15.488 9.068 9.568 1.00 82.06 84 ASP A O 1
ATOM 645 N N . PHE A 1 85 ? -13.577 8.778 8.430 1.00 82.12 85 PHE A N 1
ATOM 646 C CA . PHE A 1 85 ? -14.184 8.827 7.093 1.00 82.12 85 PHE A CA 1
ATOM 647 C C . PHE A 1 85 ? -14.945 7.543 6.723 1.00 82.12 85 PHE A C 1
ATOM 649 O O . PHE A 1 85 ? -14.696 6.461 7.258 1.00 82.12 85 PHE A O 1
ATOM 656 N N . ASP A 1 86 ? -15.838 7.652 5.731 1.00 84.50 86 ASP A N 1
ATOM 657 C CA . ASP A 1 86 ? -16.546 6.503 5.160 1.00 84.50 86 ASP A CA 1
ATOM 658 C C . ASP A 1 86 ? -15.566 5.528 4.477 1.00 84.50 86 ASP A C 1
ATOM 660 O O . ASP A 1 86 ? -14.795 5.884 3.579 1.00 84.50 86 ASP A O 1
ATOM 664 N N . GLN A 1 87 ? -15.623 4.264 4.890 1.00 81.12 87 GLN A N 1
ATOM 665 C CA . GLN A 1 87 ? -14.735 3.197 4.437 1.00 81.12 87 GLN A CA 1
ATOM 666 C C . GLN A 1 87 ? -15.097 2.641 3.052 1.00 81.12 87 GLN A C 1
ATOM 668 O O . GLN A 1 87 ? -14.322 1.875 2.478 1.00 81.12 87 GLN A O 1
ATOM 673 N N . ARG A 1 88 ? -16.233 3.035 2.459 1.00 83.31 88 ARG A N 1
ATOM 674 C CA . ARG A 1 88 ? -16.656 2.540 1.135 1.00 83.31 88 ARG A CA 1
ATOM 675 C C . ARG A 1 88 ? -15.636 2.818 0.031 1.00 83.31 88 ARG A C 1
ATOM 677 O O . ARG A 1 88 ? -15.364 1.941 -0.785 1.00 83.31 88 ARG A O 1
ATOM 684 N N . LEU A 1 89 ? -15.056 4.020 0.002 1.00 85.81 89 LEU A N 1
ATOM 685 C CA . LEU A 1 89 ? -14.046 4.388 -1.002 1.00 85.81 89 LEU A CA 1
ATOM 686 C C . LEU A 1 89 ? -12.725 3.643 -0.791 1.00 85.81 89 LEU A C 1
ATOM 688 O O . LEU A 1 89 ? -12.068 3.272 -1.761 1.00 85.81 89 LEU A O 1
ATOM 692 N N . TYR A 1 90 ? -12.378 3.362 0.465 1.00 85.19 90 TYR A N 1
ATOM 693 C CA . TYR A 1 90 ? -11.232 2.520 0.786 1.00 85.19 90 TYR A CA 1
ATOM 694 C C . TYR A 1 90 ? -11.426 1.084 0.278 1.00 85.19 90 TYR A C 1
ATOM 696 O O . TYR A 1 90 ? -10.505 0.525 -0.308 1.00 85.19 90 TYR A O 1
ATOM 704 N N . GLY A 1 91 ? -12.635 0.524 0.395 1.00 84.50 91 GLY A N 1
ATOM 705 C CA . GLY A 1 91 ? -12.959 -0.789 -0.175 1.00 84.50 91 GLY A CA 1
ATOM 706 C C . GLY A 1 91 ? -12.777 -0.848 -1.697 1.00 84.50 91 GLY A C 1
ATOM 707 O O . GLY A 1 91 ? -12.186 -1.794 -2.212 1.00 84.50 91 GLY A O 1
ATOM 708 N N . TRP A 1 92 ? -13.197 0.194 -2.425 1.00 88.62 92 TRP A N 1
ATOM 709 C CA . TRP A 1 92 ? -12.942 0.297 -3.870 1.00 88.62 92 TRP A CA 1
ATOM 710 C C . TRP A 1 92 ? -11.453 0.412 -4.205 1.00 88.62 92 TRP A C 1
ATOM 712 O O . TRP A 1 92 ? -10.998 -0.178 -5.185 1.00 88.62 92 TRP A O 1
ATOM 722 N N . TYR A 1 93 ? -10.688 1.141 -3.390 1.00 87.00 93 TYR A N 1
ATOM 723 C CA . TYR A 1 93 ? -9.238 1.218 -3.543 1.00 87.00 93 TYR A CA 1
ATOM 724 C C . TYR A 1 93 ? -8.565 -0.139 -3.288 1.00 87.00 93 TYR A C 1
ATOM 726 O O . TYR A 1 93 ? -7.724 -0.552 -4.083 1.00 87.00 93 TYR A O 1
ATOM 734 N N . SER A 1 94 ? -8.971 -0.869 -2.245 1.00 85.44 94 SER A N 1
ATOM 735 C CA . SER A 1 94 ? -8.456 -2.216 -1.962 1.00 85.44 94 SER A CA 1
ATOM 736 C C . SER A 1 94 ? -8.767 -3.184 -3.113 1.00 85.44 94 SER A C 1
ATOM 738 O O . SER A 1 94 ? -7.876 -3.879 -3.600 1.00 85.44 94 SER A O 1
ATOM 740 N N . LEU A 1 95 ? -9.979 -3.120 -3.680 1.00 86.31 95 LEU A N 1
ATOM 741 C CA . LEU A 1 95 ? -10.352 -3.890 -4.873 1.00 86.31 95 LEU A CA 1
ATOM 742 C C . LEU A 1 95 ? -9.483 -3.542 -6.092 1.00 86.31 95 LEU A C 1
ATOM 744 O O . LEU A 1 95 ? -9.074 -4.428 -6.840 1.00 86.31 95 LEU A O 1
ATOM 748 N N . PHE A 1 96 ? -9.160 -2.263 -6.293 1.00 87.62 96 PHE A N 1
ATOM 749 C CA . PHE A 1 96 ? -8.240 -1.854 -7.353 1.00 87.62 96 PHE A CA 1
ATOM 750 C C . PHE A 1 96 ? -6.839 -2.447 -7.149 1.00 87.62 96 PHE A C 1
ATOM 752 O O . PHE A 1 96 ? -6.242 -2.945 -8.105 1.00 87.62 96 PHE A O 1
ATOM 759 N N . VAL A 1 97 ? -6.317 -2.434 -5.921 1.00 87.06 97 VAL A N 1
ATOM 760 C CA . VAL A 1 97 ? -5.014 -3.037 -5.597 1.00 87.06 97 VAL A CA 1
ATOM 761 C C . VAL A 1 97 ? -5.037 -4.549 -5.854 1.00 87.06 97 VAL A C 1
ATOM 763 O O . VAL A 1 97 ? -4.130 -5.049 -6.518 1.00 87.06 97 VAL A O 1
ATOM 766 N N . ALA A 1 98 ? -6.101 -5.241 -5.439 1.00 83.56 98 ALA A N 1
ATOM 767 C CA . ALA A 1 98 ? -6.310 -6.674 -5.658 1.00 83.56 98 ALA A CA 1
ATOM 768 C C . ALA A 1 98 ? -6.334 -7.064 -7.151 1.00 83.56 98 ALA A C 1
ATOM 770 O O . ALA A 1 98 ? -5.689 -8.019 -7.580 1.00 83.56 98 ALA A O 1
ATOM 771 N N . ILE A 1 99 ? -7.004 -6.279 -7.999 1.00 87.06 99 ILE A N 1
ATOM 772 C CA . ILE A 1 99 ? -7.006 -6.535 -9.449 1.00 87.06 99 ILE A CA 1
ATOM 773 C C . ILE A 1 99 ? -5.602 -6.357 -10.045 1.00 87.06 99 ILE A C 1
ATOM 775 O O . ILE A 1 99 ? -5.210 -7.110 -10.935 1.00 87.06 99 ILE A O 1
ATOM 779 N N . ASN A 1 100 ? -4.830 -5.379 -9.562 1.00 85.56 100 ASN A N 1
ATOM 780 C CA . ASN A 1 100 ? -3.476 -5.114 -10.055 1.00 85.56 100 ASN A CA 1
ATOM 781 C C . ASN A 1 100 ? -2.428 -6.110 -9.525 1.00 85.56 100 ASN A C 1
ATOM 783 O O . ASN A 1 100 ? -1.392 -6.289 -10.173 1.00 85.56 100 ASN A O 1
ATOM 787 N N . SER A 1 101 ? -2.680 -6.802 -8.408 1.00 81.06 101 SER A N 1
ATOM 788 C CA . SER A 1 101 ? -1.786 -7.860 -7.917 1.00 81.06 101 SER A CA 1
ATOM 789 C C . SER A 1 101 ? -1.791 -9.108 -8.798 1.00 81.06 101 SER A C 1
ATOM 791 O O . SER A 1 101 ? -0.760 -9.771 -8.897 1.00 81.06 101 SER A O 1
ATOM 793 N N . ILE A 1 102 ? -2.884 -9.393 -9.513 1.00 82.31 102 ILE A N 1
ATOM 794 C CA . ILE A 1 102 ? -2.984 -10.531 -10.442 1.00 82.31 102 ILE A CA 1
ATOM 795 C C . ILE A 1 102 ? -1.941 -10.444 -11.577 1.00 82.31 102 ILE A C 1
ATOM 797 O O . ILE A 1 102 ? -1.121 -11.361 -11.710 1.00 82.31 102 ILE A O 1
ATOM 801 N N . PRO A 1 103 ? -1.897 -9.375 -12.405 1.00 82.50 103 PRO A N 1
ATOM 802 C CA . PRO A 1 103 ? -0.889 -9.258 -13.454 1.00 82.50 103 PRO A CA 1
ATOM 803 C C . PRO A 1 103 ? 0.527 -9.133 -12.880 1.00 82.50 103 PRO A C 1
ATOM 805 O O . PRO A 1 103 ? 1.452 -9.694 -13.466 1.00 82.50 103 PRO A O 1
ATOM 808 N N . ALA A 1 104 ? 0.709 -8.474 -11.727 1.00 77.44 104 ALA A N 1
ATOM 809 C CA . ALA A 1 104 ? 2.009 -8.393 -11.058 1.00 77.44 104 ALA A CA 1
ATOM 810 C C . ALA A 1 104 ? 2.527 -9.785 -10.645 1.00 77.44 104 ALA A C 1
ATOM 812 O O . ALA A 1 104 ? 3.678 -10.129 -10.924 1.00 77.44 104 ALA A O 1
ATOM 813 N N . GLY A 1 105 ? 1.658 -10.627 -10.076 1.00 74.00 105 GLY A N 1
ATOM 814 C CA . GLY A 1 105 ? 1.959 -12.015 -9.738 1.00 74.00 105 GLY A CA 1
ATOM 815 C C . GLY A 1 105 ? 2.334 -12.842 -10.970 1.00 74.00 105 GLY A C 1
ATOM 816 O O . GLY A 1 105 ? 3.375 -13.503 -10.974 1.00 74.00 105 GLY A O 1
ATOM 817 N N . ILE A 1 106 ? 1.550 -12.752 -12.054 1.00 78.56 106 ILE A N 1
ATOM 818 C CA . ILE A 1 106 ? 1.823 -13.452 -13.326 1.00 78.56 106 ILE A CA 1
ATOM 819 C C . ILE A 1 106 ? 3.171 -13.024 -13.926 1.00 78.56 106 ILE A C 1
ATOM 821 O O . ILE A 1 106 ? 3.912 -13.867 -14.438 1.00 78.56 106 ILE A O 1
ATOM 825 N N . LEU A 1 107 ? 3.521 -11.736 -13.857 1.00 77.31 107 LEU A N 1
ATOM 826 C CA . LEU A 1 107 ? 4.816 -11.235 -14.324 1.00 77.31 107 LEU A CA 1
ATOM 827 C C . LEU A 1 107 ? 5.978 -11.819 -13.505 1.00 77.31 107 LEU A C 1
ATOM 829 O O . LEU A 1 107 ? 6.975 -12.247 -14.092 1.00 77.31 107 LEU A O 1
ATOM 833 N N . CYS A 1 108 ? 5.832 -11.952 -12.184 1.00 71.06 108 CYS A N 1
ATOM 834 C CA . CYS A 1 108 ? 6.831 -12.623 -11.347 1.00 71.06 108 CYS A CA 1
ATOM 835 C C . CYS A 1 108 ? 6.992 -14.117 -11.688 1.00 71.06 108 CYS A C 1
ATOM 837 O O . CYS A 1 108 ? 8.115 -14.617 -11.686 1.00 71.06 108 CYS A O 1
ATOM 839 N N . PHE A 1 109 ? 5.918 -14.826 -12.064 1.00 66.56 109 PHE A N 1
ATOM 840 C CA . PHE A 1 109 ? 6.019 -16.211 -12.561 1.00 66.56 109 PHE A CA 1
ATOM 841 C C . PHE A 1 109 ? 6.768 -16.327 -13.897 1.00 66.56 109 PHE A C 1
ATOM 843 O O . PHE A 1 109 ? 7.325 -17.379 -14.203 1.00 66.56 109 PHE A O 1
ATOM 850 N N . ARG A 1 110 ? 6.836 -15.244 -14.681 1.00 70.19 110 ARG A N 1
ATOM 851 C CA . ARG A 1 110 ? 7.604 -15.160 -15.934 1.00 70.19 110 ARG A CA 1
ATOM 852 C C . ARG A 1 110 ? 9.052 -14.680 -15.733 1.00 70.19 110 ARG A C 1
ATOM 854 O O . ARG A 1 110 ? 9.677 -14.252 -16.698 1.00 70.19 110 ARG A O 1
ATOM 861 N N . ASN A 1 111 ? 9.590 -14.751 -14.508 1.00 62.97 111 ASN A N 1
ATOM 862 C CA . ASN A 1 111 ? 10.923 -14.258 -14.115 1.00 62.97 111 ASN A CA 1
ATOM 863 C C . ASN A 1 111 ? 11.142 -12.746 -14.327 1.00 62.97 111 ASN A C 1
ATOM 865 O O . ASN A 1 111 ? 12.279 -12.270 -14.319 1.00 62.97 111 ASN A O 1
ATOM 869 N N . PHE A 1 112 ? 10.075 -11.954 -14.473 1.00 57.66 112 PHE A N 1
ATOM 870 C CA . PHE A 1 112 ? 10.187 -10.498 -14.454 1.00 57.66 112 PHE A CA 1
ATOM 871 C C . PHE A 1 112 ? 10.270 -10.016 -12.999 1.00 57.66 112 PHE A C 1
ATOM 873 O O . PHE A 1 112 ? 9.275 -9.968 -12.281 1.00 57.66 112 PHE A O 1
ATOM 880 N N . GLY A 1 113 ? 11.483 -9.670 -12.556 1.00 55.50 113 GLY A N 1
ATOM 881 C CA . GLY A 1 113 ? 11.715 -8.974 -11.284 1.00 55.50 113 GLY A CA 1
ATOM 882 C C . GLY A 1 113 ? 11.677 -9.829 -10.008 1.00 55.50 113 GLY A C 1
ATOM 883 O O . GLY A 1 113 ? 11.764 -9.258 -8.923 1.00 55.50 113 GLY A O 1
ATOM 884 N N . GLY A 1 114 ? 11.588 -11.164 -10.092 1.00 55.94 114 GLY A N 1
ATOM 885 C CA . GLY A 1 114 ? 11.607 -12.038 -8.912 1.00 55.94 114 GLY A CA 1
ATOM 886 C C . GLY A 1 114 ? 11.492 -13.539 -9.212 1.00 55.94 114 GLY A C 1
ATOM 887 O O . GLY A 1 114 ? 11.409 -13.949 -10.363 1.00 55.94 114 GLY A O 1
ATOM 888 N N . ASN A 1 115 ? 11.496 -14.345 -8.144 1.00 66.50 115 ASN A N 1
ATOM 889 C CA . ASN A 1 115 ? 11.248 -15.796 -8.154 1.00 66.50 115 ASN A CA 1
ATOM 890 C C . ASN A 1 115 ? 9.745 -16.127 -8.061 1.00 66.50 115 ASN A C 1
ATOM 892 O O . ASN A 1 115 ? 8.954 -15.310 -7.596 1.00 66.50 115 ASN A O 1
ATOM 896 N N . TRP A 1 116 ? 9.376 -17.377 -8.359 1.00 66.56 116 TRP A N 1
ATOM 897 C CA . TRP A 1 116 ? 8.025 -17.939 -8.172 1.00 66.56 116 TRP A CA 1
ATOM 898 C C . TRP A 1 116 ? 7.400 -17.665 -6.786 1.00 66.56 116 TRP A C 1
ATOM 900 O O . TRP A 1 116 ? 6.198 -17.435 -6.686 1.00 66.56 116 TRP A O 1
ATOM 910 N N . ILE A 1 117 ? 8.219 -17.591 -5.728 1.00 70.81 117 ILE A N 1
ATOM 911 C CA . ILE A 1 117 ? 7.795 -17.236 -4.360 1.00 70.81 117 ILE A CA 1
ATOM 912 C C . ILE A 1 117 ? 7.204 -15.818 -4.295 1.00 70.81 117 ILE A C 1
ATOM 914 O O . ILE A 1 117 ? 6.204 -15.603 -3.618 1.00 70.81 117 ILE A O 1
ATOM 918 N N . TYR A 1 118 ? 7.769 -14.854 -5.028 1.00 67.88 118 TYR A N 1
ATOM 919 C CA . TYR A 1 118 ? 7.215 -13.498 -5.094 1.00 67.88 118 TYR A CA 1
ATOM 920 C C . TYR A 1 118 ? 5.869 -13.471 -5.818 1.00 67.88 118 TYR A C 1
ATOM 922 O O . TYR A 1 118 ? 4.998 -12.698 -5.433 1.00 67.88 118 TYR A O 1
ATOM 930 N N . GLY A 1 119 ? 5.665 -14.349 -6.805 1.00 63.56 119 GLY A N 1
ATOM 931 C CA . GLY A 1 119 ? 4.358 -14.536 -7.436 1.00 63.56 119 GLY A CA 1
ATOM 932 C C . GLY A 1 119 ? 3.295 -15.002 -6.436 1.00 63.56 119 GLY A C 1
ATOM 933 O O . GLY A 1 119 ? 2.189 -14.473 -6.430 1.00 63.56 119 GLY A O 1
ATOM 934 N N . ILE A 1 120 ? 3.648 -15.924 -5.534 1.00 73.06 120 ILE A N 1
ATOM 935 C CA . ILE A 1 120 ? 2.751 -16.386 -4.459 1.00 73.06 120 ILE A CA 1
ATOM 936 C C . ILE A 1 120 ? 2.465 -15.263 -3.453 1.00 73.06 120 ILE A C 1
ATOM 938 O O . ILE A 1 120 ? 1.320 -15.098 -3.044 1.00 73.06 120 ILE A O 1
ATOM 942 N N . ILE A 1 121 ? 3.474 -14.471 -3.074 1.00 78.75 121 ILE A N 1
ATOM 943 C CA . ILE A 1 121 ? 3.301 -13.334 -2.149 1.00 78.75 121 ILE A CA 1
ATOM 944 C C . ILE A 1 121 ? 2.334 -12.296 -2.730 1.00 78.75 121 ILE A C 1
ATOM 946 O O . ILE A 1 121 ? 1.466 -11.805 -2.014 1.00 78.75 121 ILE A O 1
ATOM 950 N N . TRP A 1 122 ? 2.442 -12.005 -4.028 1.00 74.31 122 TRP A N 1
ATOM 951 C CA . TRP A 1 122 ? 1.527 -11.096 -4.716 1.00 74.31 122 TRP A CA 1
ATOM 952 C C . TRP A 1 122 ? 0.071 -11.563 -4.650 1.00 74.31 122 TRP A C 1
ATOM 954 O O . TRP A 1 122 ? -0.805 -10.755 -4.355 1.00 74.31 122 TRP A O 1
ATOM 964 N N . PHE A 1 123 ? -0.179 -12.860 -4.842 1.00 70.69 123 PHE A N 1
ATOM 965 C CA . PHE A 1 123 ? -1.515 -13.431 -4.665 1.00 70.69 123 PHE A CA 1
ATOM 966 C C . PHE A 1 123 ? -1.959 -13.456 -3.197 1.00 70.69 123 PHE A C 1
ATOM 968 O O . PHE A 1 123 ? -3.125 -13.229 -2.909 1.00 70.69 123 PHE A O 1
ATOM 975 N N . ALA A 1 124 ? -1.053 -13.686 -2.244 1.00 75.25 124 ALA A N 1
ATOM 976 C CA . ALA A 1 124 ? -1.395 -13.667 -0.821 1.00 75.25 124 ALA A CA 1
ATOM 977 C C . ALA A 1 124 ? -1.824 -12.269 -0.339 1.00 75.25 124 ALA A C 1
ATOM 979 O O . ALA A 1 124 ? -2.715 -12.154 0.502 1.00 75.25 124 ALA A O 1
ATOM 980 N N . TRP A 1 125 ? -1.226 -11.206 -0.883 1.00 72.94 125 TRP A N 1
ATOM 981 C CA . TRP A 1 125 ? -1.611 -9.828 -0.571 1.00 72.94 125 TRP A CA 1
ATOM 982 C C . TRP A 1 125 ? -2.983 -9.427 -1.115 1.00 72.94 125 TRP A C 1
ATOM 984 O O . TRP A 1 125 ? -3.614 -8.562 -0.518 1.00 72.94 125 TRP A O 1
ATOM 994 N N . GLU A 1 126 ? -3.474 -10.081 -2.170 1.00 61.09 126 GLU A N 1
ATOM 995 C CA . GLU A 1 126 ? -4.835 -9.885 -2.691 1.00 61.09 126 GLU A CA 1
ATOM 996 C C . GLU A 1 126 ? -5.910 -10.213 -1.641 1.00 61.09 126 GLU A C 1
ATOM 998 O O . GLU A 1 126 ? -6.917 -9.522 -1.538 1.00 61.09 126 GLU A O 1
ATOM 1003 N N . PHE A 1 127 ? -5.676 -11.247 -0.827 1.00 55.78 127 PHE A N 1
ATOM 1004 C CA . PHE A 1 127 ? -6.636 -11.735 0.170 1.00 55.78 127 PHE A CA 1
ATOM 1005 C C . PHE A 1 127 ? -6.491 -11.087 1.553 1.00 55.78 127 PHE A C 1
ATOM 1007 O O . PHE A 1 127 ? -7.290 -11.373 2.443 1.00 55.78 127 PHE A O 1
ATOM 1014 N N . CYS A 1 128 ? -5.458 -10.268 1.765 1.00 50.81 128 CYS A N 1
ATOM 1015 C CA . CYS A 1 128 ? -5.096 -9.724 3.078 1.00 50.81 128 CYS A CA 1
ATOM 1016 C C . CYS A 1 128 ? -5.367 -8.210 3.212 1.00 50.81 128 CYS A C 1
ATOM 1018 O O . CYS A 1 128 ? -4.944 -7.606 4.199 1.00 50.81 128 CYS A O 1
ATOM 1020 N N . GLY A 1 129 ? -6.015 -7.600 2.211 1.00 41.50 129 GLY A N 1
ATOM 1021 C CA . GLY A 1 129 ? -6.378 -6.176 2.169 1.00 41.50 129 GLY A CA 1
ATOM 1022 C C . GLY A 1 129 ? -7.846 -5.879 2.443 1.00 41.50 129 GLY A C 1
ATOM 1023 O O . GLY A 1 129 ? -8.633 -6.824 2.658 1.00 41.50 129 GLY A O 1
#

Organism: NCBI:txid1623

Sequence (129 aa):
MLGVVLLYVGIVLISNGFYTVEGIKDKSIVVMNFFTGGLGLILNIVSISYGVVAGKPESWFYASATGLLFAFTYLYVALNTIFDFDQRLYGWYSLFVAINSIPAGILCFRNFGGNWIYGIIWFAWEFCG

Foldseek 3Di:
DVVVLVVLVVVLLVVVVCCVVVVDPDLVNLVSLCVSLVVLVVVLVVQVVVCVVVVHDPLSNVVSVLSNLSSVLSNVVSVCSVPVDDCPVSVVSLVVNLVVLQVVLVCVPVVSPHHNVVSVVSNVSSVSD

Secondary structure (DSSP, 8-state):
-HHHHHHHHHHHHHHHHHHHHHT--STTHHHHHHHHHHHHHHHHHHHHHHHHHTT--HHHHHHHHHHHHHHHHHHHHHHHHHHT--THHHHHHHHHHHHHHHHHHHHHHTTSSS-HHHHHHHHHHHT--